Protein AF-A0A7X1YAR2-F1 (afdb_monomer_lite)

Foldseek 3Di:
DDQDEAEAEDAQPVVPVVVVVVVCVVVVHHYDYDDPPHDPVD

Organism: NCBI:txid1608996

pLDDT: mean 95.74, std 4.5, range [71.56, 98.44]

Radius of gyration: 11.51 Å; chains: 1; bounding box: 33×13×26 Å

Secondary structure (DSSP, 8-state):
-----EEEEESS-TTTHHHHHHHHHHTT--EEEEE-S--TT-

Sequence (42 aa):
MYNPCAVIPVYNHETAVPAVVEALQAAGLPCVLVDDASSPAC

Structure (mmCIF, N/CA/C/O backbone):
data_AF-A0A7X1YAR2-F1
#
_entry.id   AF-A0A7X1YAR2-F1
#
loop_
_atom_site.group_PDB
_atom_site.id
_atom_site.type_symbol
_atom_site.label_atom_id
_atom_site.label_alt_id
_atom_site.label_comp_id
_atom_site.label_asym_id
_atom_site.label_entity_id
_atom_site.label_seq_id
_atom_site.pdbx_PDB_ins_code
_atom_site.Cartn_x
_atom_site.Cartn_y
_atom_site.Cartn_z
_atom_site.occupancy
_atom_site.B_iso_or_equiv
_atom_site.auth_seq_id
_atom_site.auth_comp_id
_atom_site.auth_asym_id
_atom_site.auth_atom_id
_atom_site.pdbx_PDB_model_num
ATOM 1 N N . MET A 1 1 ? -23.654 -1.656 13.787 1.00 71.56 1 MET A N 1
ATOM 2 C CA . MET A 1 1 ? -22.481 -0.794 14.051 1.00 71.56 1 MET A CA 1
ATOM 3 C C . MET A 1 1 ? -21.698 -0.684 12.754 1.00 71.56 1 MET A C 1
ATOM 5 O O . MET A 1 1 ? -21.597 -1.691 12.066 1.00 71.56 1 MET A O 1
ATOM 9 N N . TYR A 1 2 ? -21.242 0.508 12.375 1.00 89.81 2 TYR A N 1
ATOM 10 C CA . TYR A 1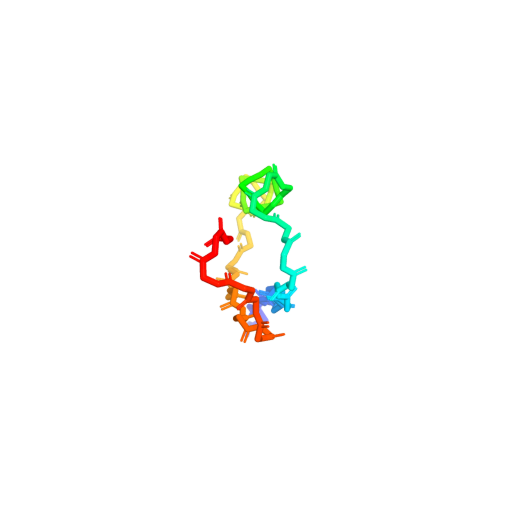 2 ? -20.465 0.720 11.148 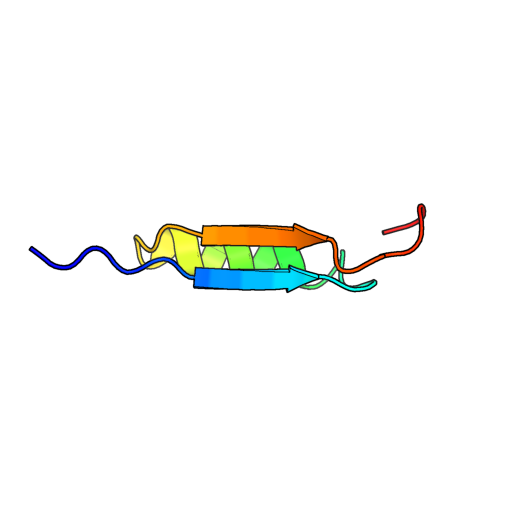1.00 89.81 2 TYR A CA 1
ATOM 11 C C . TYR A 1 2 ? -18.971 0.525 11.446 1.00 89.81 2 TYR A C 1
ATOM 13 O O . TYR A 1 2 ? -18.498 1.040 12.455 1.00 89.81 2 TYR A O 1
ATOM 21 N N . ASN A 1 3 ? -18.260 -0.229 10.603 1.00 91.75 3 ASN A N 1
ATOM 22 C CA . ASN A 1 3 ? -16.825 -0.498 10.732 1.00 91.75 3 ASN A CA 1
ATOM 23 C C . ASN A 1 3 ? -16.134 -0.190 9.390 1.00 91.75 3 ASN A C 1
ATOM 25 O O . ASN A 1 3 ? -16.046 -1.080 8.541 1.00 91.75 3 ASN A O 1
ATOM 29 N N . PRO A 1 4 ? -15.751 1.074 9.141 1.00 95.56 4 PRO A N 1
ATOM 30 C CA . PRO A 1 4 ? -15.153 1.470 7.873 1.00 95.56 4 PRO A CA 1
ATOM 31 C C . PRO A 1 4 ? -13.785 0.815 7.669 1.00 95.56 4 PRO A C 1
ATOM 33 O O . PRO A 1 4 ? -13.064 0.550 8.625 1.00 95.56 4 PRO A O 1
ATOM 36 N N . CYS A 1 5 ? -13.419 0.602 6.408 1.00 97.69 5 CYS A N 1
ATOM 37 C CA . CYS A 1 5 ? -12.117 0.088 6.000 1.00 97.69 5 CYS A CA 1
ATOM 38 C C . CYS A 1 5 ? -11.602 0.924 4.826 1.00 97.69 5 CYS A C 1
ATOM 40 O O . CYS A 1 5 ? -12.356 1.193 3.888 1.00 97.69 5 CYS A O 1
ATOM 42 N N . ALA A 1 6 ? -10.338 1.336 4.872 1.00 98.00 6 ALA A N 1
ATOM 43 C CA . ALA A 1 6 ? -9.686 1.988 3.744 1.00 98.00 6 ALA A CA 1
ATOM 44 C C . ALA A 1 6 ? -9.217 0.941 2.727 1.00 98.00 6 ALA A C 1
ATOM 46 O O . ALA A 1 6 ? -8.436 0.052 3.054 1.00 98.00 6 ALA A O 1
ATOM 47 N N . VAL A 1 7 ? -9.668 1.067 1.481 1.00 97.81 7 VAL A N 1
ATOM 48 C CA . VAL A 1 7 ? -9.179 0.259 0.358 1.00 97.81 7 VAL A CA 1
ATOM 49 C C . VAL A 1 7 ? -8.249 1.135 -0.469 1.00 97.81 7 VAL A C 1
ATOM 51 O O . VAL A 1 7 ? -8.681 2.167 -0.981 1.00 97.81 7 VAL A O 1
ATOM 54 N N . ILE A 1 8 ? -6.978 0.751 -0.558 1.00 97.25 8 ILE A N 1
ATOM 55 C CA . ILE A 1 8 ? -5.929 1.551 -1.194 1.00 97.25 8 ILE A CA 1
ATOM 56 C C . ILE A 1 8 ? -5.374 0.775 -2.392 1.00 97.25 8 ILE A C 1
ATOM 58 O O . ILE A 1 8 ? -4.696 -0.232 -2.180 1.00 97.25 8 ILE A O 1
ATOM 62 N N . PRO A 1 9 ? -5.621 1.212 -3.636 1.00 97.19 9 PRO A N 1
ATOM 63 C CA . PRO A 1 9 ? -4.876 0.711 -4.783 1.00 97.19 9 PRO A CA 1
ATOM 64 C C . PRO A 1 9 ? -3.427 1.220 -4.736 1.00 97.19 9 PRO A C 1
ATOM 66 O O . PRO A 1 9 ? -3.181 2.383 -4.410 1.00 97.19 9 PRO A O 1
ATOM 69 N N . VAL A 1 10 ? -2.469 0.355 -5.058 1.00 97.31 10 VAL A N 1
ATOM 70 C CA . VAL A 1 10 ? -1.031 0.650 -5.069 1.00 97.31 10 VAL A CA 1
ATOM 71 C C . VAL A 1 10 ? -0.476 0.381 -6.463 1.00 97.31 10 VAL A C 1
ATOM 73 O O . VAL A 1 10 ? -0.610 -0.727 -6.968 1.00 97.31 10 VAL A O 1
ATOM 76 N N . TYR A 1 11 ? 0.177 1.380 -7.060 1.00 97.31 11 TYR A N 1
ATOM 77 C CA . TYR A 1 11 ? 0.879 1.255 -8.342 1.00 97.31 11 TYR A CA 1
ATOM 78 C C . TYR A 1 11 ? 2.236 1.968 -8.275 1.00 97.31 11 TYR A C 1
ATOM 80 O O . TYR A 1 11 ? 2.280 3.185 -8.441 1.00 97.31 11 TYR A O 1
ATOM 88 N N . ASN A 1 12 ? 3.338 1.250 -8.028 1.00 95.94 12 ASN A N 1
ATOM 89 C CA . ASN A 1 12 ? 4.710 1.805 -7.958 1.00 95.94 12 ASN A CA 1
ATOM 90 C C . ASN A 1 12 ? 4.881 2.962 -6.942 1.00 95.94 12 ASN A C 1
ATOM 92 O O . ASN A 1 12 ? 5.390 4.030 -7.284 1.00 95.94 12 ASN A O 1
ATOM 96 N N . HIS A 1 13 ? 4.372 2.786 -5.718 1.00 94.19 13 HIS A N 1
ATOM 97 C CA . HIS A 1 13 ? 4.429 3.792 -4.642 1.00 94.19 13 HIS A CA 1
ATOM 98 C C . HIS A 1 13 ? 4.993 3.217 -3.327 1.00 94.19 13 HIS A C 1
ATOM 100 O O . HIS A 1 13 ? 4.602 3.634 -2.235 1.00 94.19 13 HIS A O 1
ATOM 106 N N . GLU A 1 14 ? 5.931 2.279 -3.408 1.00 90.19 14 GLU A N 1
ATOM 107 C CA . GLU A 1 14 ? 6.542 1.564 -2.279 1.00 90.19 14 GLU A CA 1
ATOM 108 C C . GLU A 1 14 ? 7.127 2.478 -1.199 1.00 90.19 14 GLU A C 1
ATOM 110 O O . GLU A 1 14 ? 7.135 2.141 -0.018 1.00 90.19 14 GLU A O 1
ATOM 115 N N . THR A 1 15 ? 7.563 3.676 -1.585 1.00 94.44 15 THR A N 1
ATOM 116 C CA . THR A 1 15 ? 8.120 4.667 -0.656 1.00 94.44 15 THR A CA 1
ATOM 117 C C . THR A 1 15 ? 7.053 5.442 0.118 1.00 94.44 15 THR A C 1
ATOM 119 O O . THR A 1 15 ? 7.318 5.908 1.225 1.00 94.44 15 THR A O 1
ATOM 122 N N . ALA A 1 16 ? 5.842 5.578 -0.430 1.00 94.31 16 ALA A N 1
ATOM 123 C CA . ALA A 1 16 ? 4.756 6.351 0.170 1.00 94.31 16 ALA A CA 1
ATOM 124 C C . ALA A 1 16 ? 3.781 5.476 0.974 1.00 94.31 16 ALA A C 1
ATOM 126 O O . ALA A 1 16 ? 3.254 5.916 1.999 1.00 94.31 16 ALA A O 1
ATOM 127 N N . VAL A 1 17 ? 3.551 4.235 0.530 1.00 96.75 17 VAL A N 1
ATOM 128 C CA . VAL A 1 17 ? 2.595 3.298 1.144 1.00 96.75 17 VAL A CA 1
ATOM 129 C C . VAL A 1 17 ? 2.828 3.080 2.648 1.00 96.75 17 VAL A C 1
ATOM 131 O O . VAL A 1 17 ? 1.840 3.140 3.384 1.00 96.75 17 VAL A O 1
ATOM 134 N N . PRO A 1 18 ? 4.067 2.900 3.158 1.00 97.00 18 PRO A N 1
ATOM 135 C CA . PRO A 1 18 ? 4.294 2.684 4.588 1.00 97.00 18 PRO A CA 1
ATOM 136 C C . PRO A 1 18 ? 3.746 3.812 5.469 1.00 97.00 18 PRO A C 1
ATOM 138 O O . PRO A 1 18 ? 3.022 3.545 6.425 1.00 97.00 18 PRO A O 1
ATOM 141 N N . ALA A 1 19 ? 3.995 5.073 5.100 1.00 98.12 19 ALA A N 1
ATOM 142 C CA . ALA A 1 19 ? 3.529 6.228 5.869 1.00 98.12 19 ALA A CA 1
ATOM 143 C C . ALA A 1 19 ? 1.993 6.339 5.886 1.00 98.12 19 ALA A C 1
ATOM 145 O O . ALA A 1 19 ? 1.398 6.719 6.895 1.00 98.12 19 ALA A O 1
ATOM 146 N N . VAL A 1 20 ? 1.334 5.974 4.781 1.00 97.31 20 VAL A N 1
ATOM 147 C CA . VAL A 1 20 ? -0.135 5.929 4.710 1.00 97.31 20 VAL A CA 1
ATOM 148 C C . VAL A 1 20 ? -0.683 4.830 5.623 1.00 97.31 20 VAL A C 1
ATOM 150 O O . VAL A 1 20 ? -1.615 5.083 6.386 1.00 97.31 20 VAL A O 1
ATOM 153 N N . VAL A 1 21 ? -0.099 3.628 5.587 1.00 98.00 21 VAL A N 1
ATOM 154 C CA . VAL A 1 21 ? -0.512 2.5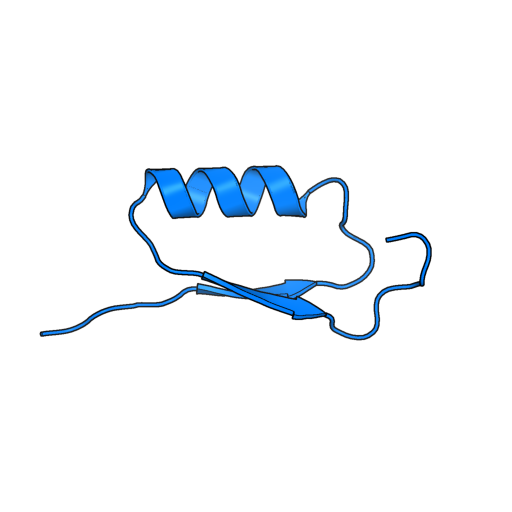05 6.444 1.00 98.00 21 VAL A CA 1
ATOM 155 C C . VAL A 1 21 ? -0.338 2.850 7.923 1.00 98.00 21 VAL A C 1
ATOM 157 O O . VAL A 1 21 ? -1.259 2.622 8.705 1.00 98.00 21 VAL A O 1
ATOM 160 N N . GLU A 1 22 ? 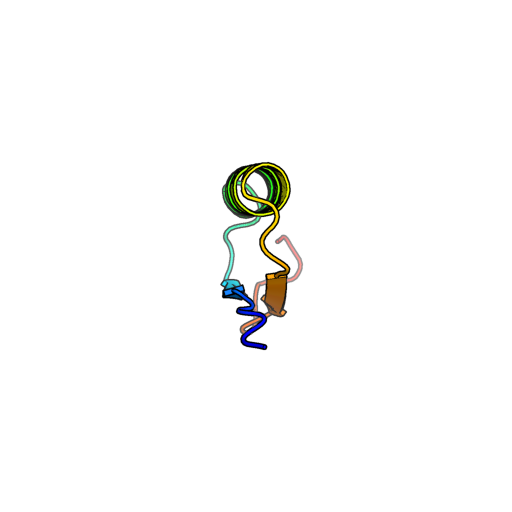0.789 3.453 8.307 1.00 98.44 22 GLU A N 1
ATOM 161 C CA . GLU A 1 22 ? 1.036 3.903 9.681 1.00 98.44 22 GLU A CA 1
ATOM 162 C C . GLU A 1 22 ? -0.011 4.919 10.150 1.00 98.44 22 GLU A C 1
ATOM 164 O O . GLU A 1 22 ? -0.567 4.778 11.241 1.00 98.44 22 GLU A O 1
ATOM 169 N N . ALA A 1 23 ? -0.344 5.911 9.318 1.00 98.38 23 ALA A N 1
ATOM 170 C CA . ALA A 1 23 ? -1.354 6.911 9.653 1.00 98.38 23 ALA A CA 1
ATOM 171 C C . ALA A 1 23 ? -2.752 6.293 9.844 1.00 98.38 23 ALA A C 1
ATOM 173 O O . ALA A 1 23 ? -3.477 6.664 10.770 1.00 98.38 23 ALA A O 1
ATOM 174 N N . LEU A 1 24 ? -3.129 5.325 9.003 1.00 98.12 24 LEU A N 1
ATOM 175 C CA . LEU A 1 24 ? -4.410 4.622 9.116 1.00 98.12 24 LEU A CA 1
ATOM 176 C C . LEU A 1 24 ? -4.477 3.732 10.358 1.00 98.12 24 LEU A C 1
ATOM 178 O O . LEU A 1 24 ? -5.487 3.739 11.064 1.00 98.12 24 LEU A O 1
ATOM 182 N N . GLN A 1 25 ? -3.390 3.025 10.667 1.00 97.50 25 GLN A N 1
ATOM 183 C CA . GLN A 1 25 ? -3.281 2.232 11.890 1.00 97.50 25 GLN A CA 1
ATOM 184 C C . GLN A 1 25 ? -3.357 3.118 13.139 1.00 97.50 25 GLN A C 1
ATOM 186 O O . GLN A 1 25 ? -4.097 2.793 14.068 1.00 97.50 25 GLN A O 1
ATOM 191 N N . ALA A 1 26 ? -2.671 4.265 13.144 1.00 98.38 26 ALA A N 1
ATOM 192 C CA . ALA A 1 26 ? -2.739 5.238 14.235 1.00 98.38 26 ALA A CA 1
ATOM 193 C C . ALA A 1 26 ? -4.152 5.822 14.422 1.00 98.38 26 ALA A C 1
ATOM 195 O O . ALA A 1 26 ? -4.551 6.131 15.544 1.00 98.38 26 ALA A O 1
ATOM 196 N N . ALA A 1 27 ? -4.934 5.925 13.343 1.00 97.06 27 ALA A N 1
ATOM 197 C CA . ALA A 1 27 ? -6.339 6.326 13.383 1.00 97.06 27 ALA A CA 1
ATOM 198 C C . ALA A 1 27 ? -7.304 5.189 13.781 1.00 97.06 27 ALA A C 1
ATOM 200 O O . ALA A 1 27 ? -8.512 5.414 13.866 1.00 97.06 27 ALA A O 1
ATOM 201 N N . GLY A 1 28 ? -6.801 3.970 14.009 1.00 96.75 28 GLY A N 1
ATOM 202 C CA . GLY A 1 28 ? -7.619 2.795 14.315 1.00 96.75 28 GLY A CA 1
ATOM 203 C C . GLY A 1 28 ? -8.459 2.308 13.132 1.00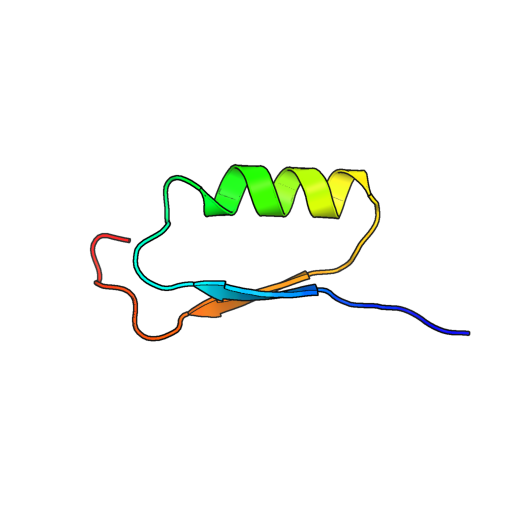 96.75 28 GLY A C 1
ATOM 204 O O . GLY A 1 28 ? -9.467 1.633 13.344 1.00 96.75 28 GLY A O 1
ATOM 205 N N . LEU A 1 29 ? -8.079 2.660 11.899 1.00 97.75 29 LEU A N 1
ATOM 206 C CA . LEU A 1 29 ? -8.812 2.290 10.696 1.00 97.75 29 LEU A CA 1
ATOM 207 C C . LEU A 1 29 ? -8.216 1.017 10.071 1.00 97.75 29 LEU A C 1
ATOM 209 O O . LEU A 1 29 ? -7.050 1.021 9.670 1.00 97.75 29 LEU A O 1
ATOM 213 N N . PRO A 1 30 ? -8.998 -0.068 9.925 1.00 97.69 30 PRO A N 1
ATOM 214 C CA . PRO A 1 30 ? -8.608 -1.200 9.095 1.00 97.69 30 PRO A CA 1
ATOM 215 C C . PRO A 1 30 ? -8.282 -0.747 7.668 1.00 97.69 30 PRO A C 1
ATOM 217 O O . PRO A 1 30 ? -8.949 0.140 7.126 1.00 97.69 30 PRO A O 1
ATOM 220 N N . CYS A 1 31 ? -7.290 -1.373 7.036 1.00 98.00 31 CYS A N 1
ATOM 221 C CA . CYS A 1 31 ? -6.979 -1.094 5.639 1.00 98.00 31 CYS A CA 1
ATOM 222 C C . CYS A 1 31 ? -6.601 -2.352 4.856 1.00 98.00 31 CYS A C 1
ATOM 224 O O . CYS A 1 31 ? -6.091 -3.323 5.417 1.00 98.00 31 CYS A O 1
ATOM 22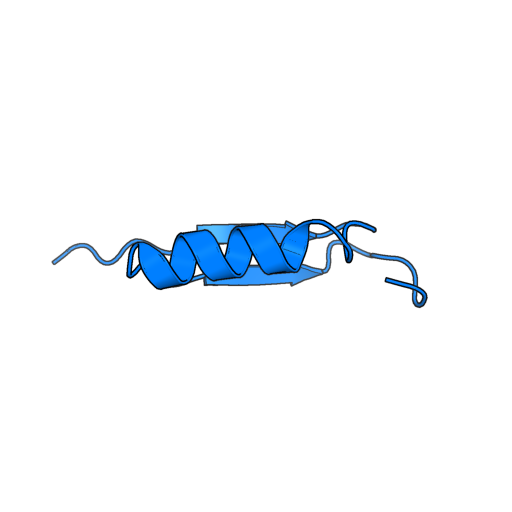6 N N . VAL A 1 32 ? -6.874 -2.316 3.553 1.00 98.12 32 VAL A N 1
ATOM 227 C CA . VAL A 1 32 ? -6.467 -3.320 2.569 1.00 98.12 32 VAL A CA 1
ATOM 228 C C . VAL A 1 32 ? -5.704 -2.604 1.466 1.00 98.12 32 VAL A C 1
ATOM 230 O O . VAL A 1 32 ? -6.224 -1.669 0.855 1.00 98.12 32 VAL A O 1
ATOM 233 N N . LEU A 1 33 ? -4.482 -3.062 1.210 1.00 97.81 33 LEU A N 1
ATOM 234 C CA . LEU A 1 33 ? -3.709 -2.660 0.042 1.00 97.81 33 LEU A CA 1
ATOM 235 C C . LEU A 1 33 ? -4.048 -3.597 -1.117 1.00 97.81 33 LEU A C 1
ATOM 237 O O . LEU A 1 33 ? -4.048 -4.817 -0.948 1.00 97.81 33 LEU A O 1
ATOM 241 N N . VAL A 1 34 ? -4.338 -3.028 -2.279 1.00 97.88 34 VAL A N 1
ATOM 242 C CA . VAL A 1 34 ? -4.601 -3.761 -3.517 1.00 97.88 34 VAL A CA 1
ATOM 243 C C . VAL A 1 34 ? -3.487 -3.414 -4.484 1.00 97.88 34 VAL A C 1
ATOM 245 O O . VAL A 1 34 ? -3.396 -2.273 -4.922 1.00 97.88 34 VAL A O 1
ATOM 248 N N . ASP A 1 35 ? -2.629 -4.381 -4.792 1.00 97.25 35 ASP A N 1
ATOM 249 C CA . ASP A 1 35 ? -1.634 -4.202 -5.846 1.00 97.25 35 ASP A CA 1
ATOM 250 C C . ASP A 1 35 ? -2.346 -4.061 -7.200 1.00 97.25 35 ASP A C 1
ATOM 252 O O . ASP A 1 35 ? -3.005 -4.989 -7.672 1.00 97.25 35 ASP A O 1
ATOM 256 N N . ASP A 1 36 ? -2.240 -2.876 -7.794 1.00 97.12 36 ASP A N 1
ATOM 257 C CA . ASP A 1 36 ? -2.861 -2.485 -9.059 1.00 97.12 36 ASP A CA 1
ATOM 258 C C . ASP A 1 36 ? -1.833 -2.579 -10.192 1.00 97.12 36 ASP A C 1
ATOM 260 O O . ASP A 1 36 ? -1.569 -1.627 -10.925 1.00 97.12 36 ASP A O 1
ATOM 264 N N . ALA A 1 37 ? -1.206 -3.754 -10.286 1.00 97.56 37 ALA A N 1
ATOM 265 C CA . ALA A 1 37 ? -0.152 -4.081 -11.242 1.00 97.56 37 ALA A CA 1
ATOM 266 C C . ALA A 1 37 ? 1.127 -3.237 -11.090 1.00 97.56 37 ALA A C 1
ATOM 268 O O . ALA A 1 37 ? 1.700 -2.765 -12.080 1.00 97.56 37 ALA A O 1
ATOM 269 N N . SER A 1 38 ? 1.609 -3.076 -9.855 1.00 97.88 38 SER A N 1
ATOM 270 C CA . SER A 1 38 ? 2.940 -2.522 -9.603 1.00 97.88 38 SER A CA 1
ATOM 271 C C . SER A 1 38 ? 4.028 -3.352 -10.291 1.00 97.88 38 SER A C 1
ATOM 273 O O . SER A 1 38 ? 3.900 -4.555 -10.530 1.00 97.88 38 SER A O 1
ATOM 275 N N . SER A 1 39 ? 5.131 -2.693 -10.635 1.00 97.31 39 SER A N 1
ATOM 276 C CA . SER A 1 39 ? 6.311 -3.380 -11.145 1.00 97.31 39 SER A CA 1
ATOM 277 C C . SER A 1 39 ? 6.920 -4.270 -10.055 1.00 97.31 39 SER A C 1
ATOM 279 O O . SER A 1 39 ? 6.815 -3.939 -8.877 1.00 97.31 39 SER A O 1
ATOM 281 N N . PRO A 1 40 ? 7.645 -5.346 -10.411 1.00 94.19 40 PRO A N 1
ATOM 282 C CA . PRO A 1 40 ? 8.301 -6.209 -9.423 1.00 94.19 40 PRO A CA 1
ATOM 283 C C . PRO A 1 40 ? 9.366 -5.524 -8.549 1.00 94.19 40 PRO A C 1
ATOM 285 O O . PRO A 1 40 ? 9.899 -6.160 -7.647 1.00 94.19 40 PRO A O 1
ATOM 288 N N . ALA A 1 41 ? 9.755 -4.288 -8.877 1.00 91.00 41 ALA A N 1
ATOM 289 C CA . ALA A 1 41 ? 10.705 -3.500 -8.095 1.00 91.00 41 ALA A CA 1
ATOM 290 C C . ALA A 1 41 ? 10.036 -2.706 -6.956 1.00 91.00 41 ALA A C 1
ATOM 292 O O . ALA A 1 41 ? 10.754 -2.176 -6.109 1.00 91.00 41 ALA A O 1
ATOM 293 N N . CYS A 1 42 ? 8.703 -2.613 -6.978 1.00 89.56 42 CYS A N 1
ATOM 294 C CA . CYS A 1 42 ? 7.865 -2.016 -5.942 1.00 89.56 42 CYS A CA 1
ATOM 295 C C . CYS A 1 42 ? 7.715 -2.962 -4.739 1.00 89.56 42 CYS A C 1
ATOM 297 O O . CYS A 1 42 ? 7.726 -4.197 -4.944 1.00 89.56 42 CYS A O 1
#